Protein AF-A0A5B0RKU5-F1 (afdb_monomer_lite)

Structure (mmCIF, N/CA/C/O backbone):
data_AF-A0A5B0RKU5-F1
#
_entry.id   AF-A0A5B0RKU5-F1
#
loop_
_atom_site.group_PDB
_at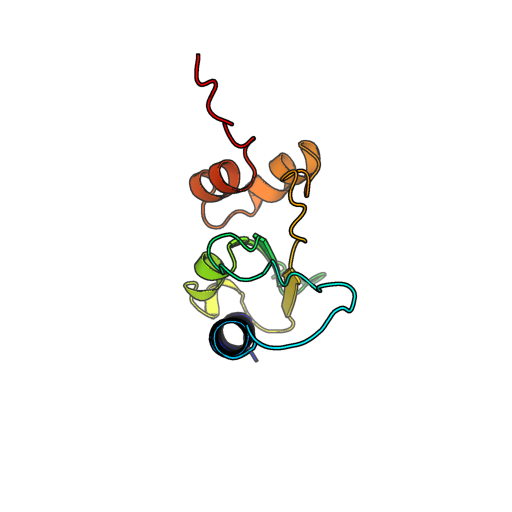om_site.id
_atom_site.type_symbol
_atom_site.label_atom_id
_atom_site.label_alt_id
_atom_site.label_comp_id
_atom_site.label_asym_id
_atom_site.label_entity_id
_atom_site.label_seq_id
_atom_site.pdbx_PDB_ins_code
_atom_site.Cartn_x
_atom_site.Cartn_y
_atom_site.Cartn_z
_atom_site.occupancy
_atom_site.B_iso_or_equiv
_atom_site.auth_seq_id
_atom_site.auth_comp_id
_atom_site.auth_asym_id
_atom_site.auth_atom_id
_atom_site.pdbx_PDB_model_num
ATOM 1 N N . MET A 1 1 ? -16.083 -1.895 0.431 1.00 61.09 1 MET A N 1
ATOM 2 C CA . MET A 1 1 ? -14.967 -2.397 -0.391 1.00 61.09 1 MET A CA 1
ATOM 3 C C . MET A 1 1 ? -13.711 -2.310 0.459 1.00 61.09 1 MET A C 1
ATOM 5 O O . MET A 1 1 ? -13.495 -1.265 1.067 1.00 61.09 1 MET A O 1
ATOM 9 N N . THR A 1 2 ? -12.983 -3.412 0.623 1.00 78.81 2 THR A N 1
ATOM 10 C CA . THR A 1 2 ? -11.725 -3.457 1.388 1.00 78.81 2 THR A CA 1
ATOM 11 C C . THR A 1 2 ? -10.552 -3.085 0.478 1.00 78.81 2 THR A C 1
ATOM 13 O O . THR A 1 2 ? -10.704 -3.060 -0.744 1.00 78.81 2 THR A O 1
ATOM 16 N N . ILE A 1 3 ? -9.384 -2.785 1.060 1.00 83.50 3 ILE A N 1
ATOM 17 C CA . ILE A 1 3 ? -8.157 -2.556 0.278 1.00 83.50 3 ILE A CA 1
ATOM 18 C C . ILE A 1 3 ? -7.792 -3.805 -0.530 1.00 83.50 3 ILE A C 1
ATOM 20 O O . ILE A 1 3 ? -7.429 -3.678 -1.693 1.00 83.50 3 ILE A O 1
ATOM 24 N N . THR A 1 4 ? -7.953 -4.995 0.050 1.00 85.12 4 THR A N 1
ATOM 25 C CA . THR A 1 4 ? -7.666 -6.271 -0.618 1.00 85.12 4 THR A CA 1
ATOM 26 C C . THR A 1 4 ? -8.461 -6.434 -1.908 1.00 85.12 4 THR A C 1
ATOM 28 O O . THR A 1 4 ? -7.862 -6.643 -2.955 1.00 85.12 4 THR A O 1
ATOM 31 N N . THR A 1 5 ? -9.777 -6.199 -1.882 1.00 86.50 5 THR A N 1
ATOM 32 C CA . THR A 1 5 ? -10.615 -6.274 -3.090 1.00 86.50 5 THR A CA 1
ATOM 33 C C . THR A 1 5 ? -10.187 -5.267 -4.157 1.00 86.50 5 THR A C 1
ATOM 35 O O . THR A 1 5 ? -10.178 -5.594 -5.339 1.00 86.50 5 THR A O 1
ATOM 38 N N . ALA A 1 6 ? -9.826 -4.041 -3.765 1.00 86.38 6 ALA A N 1
ATOM 39 C CA . ALA A 1 6 ? -9.345 -3.044 -4.720 1.00 86.38 6 ALA A CA 1
ATOM 40 C C . ALA A 1 6 ? -8.008 -3.470 -5.353 1.00 86.38 6 ALA A C 1
ATOM 42 O O . ALA A 1 6 ? -7.824 -3.321 -6.558 1.00 86.38 6 ALA A O 1
ATOM 43 N N . ILE A 1 7 ? -7.096 -4.035 -4.557 1.00 87.06 7 ILE A N 1
ATOM 44 C CA . ILE A 1 7 ? -5.816 -4.557 -5.046 1.00 87.06 7 ILE A CA 1
ATOM 45 C C . ILE A 1 7 ? -6.035 -5.732 -6.002 1.00 87.06 7 ILE A C 1
ATOM 47 O O . ILE A 1 7 ? -5.453 -5.739 -7.080 1.00 87.06 7 ILE A O 1
ATOM 51 N N . GLU A 1 8 ? -6.892 -6.689 -5.656 1.00 88.50 8 GLU A N 1
ATOM 52 C CA . GLU A 1 8 ? -7.222 -7.832 -6.518 1.00 88.50 8 GLU A CA 1
ATOM 53 C C . GLU A 1 8 ? -7.775 -7.381 -7.875 1.00 88.50 8 GLU A C 1
ATOM 55 O O . GLU A 1 8 ? -7.355 -7.889 -8.913 1.00 88.50 8 GLU A O 1
ATOM 60 N N . GLN A 1 9 ? -8.661 -6.380 -7.884 1.00 88.75 9 GLN A N 1
ATOM 61 C CA . GLN A 1 9 ? -9.186 -5.796 -9.121 1.00 88.75 9 GLN A CA 1
ATOM 62 C C . GLN A 1 9 ? -8.080 -5.162 -9.970 1.00 88.75 9 GLN A C 1
ATOM 64 O O . GLN A 1 9 ? -8.040 -5.374 -11.179 1.00 88.75 9 GLN A O 1
ATOM 69 N N . ILE A 1 10 ? -7.162 -4.416 -9.349 1.00 87.62 10 ILE A N 1
ATOM 70 C CA . ILE A 1 10 ? -6.024 -3.810 -10.052 1.00 87.62 10 ILE A CA 1
ATOM 71 C C . ILE A 1 10 ? -5.096 -4.891 -10.619 1.00 87.62 10 ILE A C 1
ATOM 73 O O . ILE A 1 10 ? -4.667 -4.775 -11.762 1.00 87.62 10 ILE A O 1
ATOM 77 N N . ILE A 1 11 ? -4.816 -5.952 -9.857 1.00 85.88 11 ILE A N 1
ATOM 78 C CA . ILE A 1 11 ? -3.988 -7.076 -10.314 1.00 85.88 11 ILE A CA 1
ATOM 79 C C . ILE A 1 11 ? -4.628 -7.756 -11.528 1.00 85.88 11 ILE A C 1
ATOM 81 O O . ILE A 1 11 ? -3.936 -7.957 -12.522 1.00 85.88 11 ILE A O 1
ATOM 85 N N . SER A 1 12 ? -5.936 -8.033 -11.489 1.00 87.25 12 SER A N 1
ATOM 86 C CA . SER A 1 12 ? -6.671 -8.606 -12.629 1.00 87.25 12 SER A CA 1
ATOM 87 C C . SER A 1 12 ? -6.521 -7.743 -13.883 1.00 87.25 12 SER A C 1
ATOM 89 O O . SER A 1 12 ? -6.186 -8.247 -14.949 1.00 87.25 12 SER A O 1
ATOM 91 N N . ILE A 1 13 ? -6.682 -6.424 -13.742 1.00 86.38 13 ILE A N 1
ATOM 92 C CA . ILE A 1 13 ? -6.524 -5.472 -14.849 1.00 86.38 13 ILE A CA 1
ATOM 93 C C . ILE A 1 13 ? -5.084 -5.492 -15.392 1.00 86.38 13 ILE A C 1
ATOM 95 O O . ILE A 1 13 ? -4.875 -5.506 -16.602 1.00 86.38 13 ILE A O 1
ATOM 99 N N . ILE A 1 14 ? -4.070 -5.523 -14.519 1.00 83.56 14 ILE A N 1
ATOM 100 C CA . ILE A 1 14 ? -2.657 -5.606 -14.929 1.00 83.56 14 ILE A CA 1
ATOM 101 C C . ILE A 1 14 ? -2.380 -6.900 -15.714 1.00 83.56 14 ILE A C 1
ATOM 103 O O . ILE A 1 14 ? -1.613 -6.889 -16.680 1.00 83.56 14 ILE A O 1
ATOM 107 N N . GLU A 1 15 ? -2.975 -8.019 -15.305 1.00 82.69 15 GLU A N 1
ATOM 108 C CA . GLU A 1 15 ? -2.841 -9.305 -15.993 1.00 82.69 15 GLU A CA 1
ATOM 109 C C . GLU A 1 15 ? -3.517 -9.308 -17.370 1.00 82.69 15 GLU A C 1
ATOM 111 O O . GLU A 1 15 ? -2.939 -9.841 -18.320 1.00 82.69 15 GLU A O 1
ATOM 116 N N . GLU A 1 16 ? -4.682 -8.670 -17.496 1.00 81.31 16 GLU A N 1
ATOM 117 C CA . GLU A 1 16 ? -5.384 -8.468 -18.771 1.00 81.31 16 GLU A CA 1
ATOM 118 C C . GLU A 1 16 ? -4.533 -7.638 -19.748 1.00 81.31 16 GLU A C 1
ATOM 120 O O . GLU A 1 16 ? -4.258 -8.088 -20.862 1.00 81.31 16 GLU A O 1
ATOM 125 N N . PHE A 1 17 ? -3.994 -6.493 -19.310 1.00 75.94 17 PHE A N 1
ATOM 126 C CA . PHE A 1 17 ? -3.136 -5.650 -20.158 1.00 75.94 17 PHE A CA 1
ATOM 127 C C . PHE A 1 17 ? -1.854 -6.361 -20.621 1.00 75.94 17 PHE A C 1
ATOM 129 O O . PHE A 1 17 ? -1.418 -6.183 -21.757 1.00 75.94 17 PHE A O 1
ATOM 136 N N . LYS A 1 18 ? -1.262 -7.232 -19.789 1.00 71.44 18 LYS A N 1
ATOM 137 C CA . LYS A 1 18 ? -0.113 -8.062 -20.203 1.00 71.44 18 LYS A CA 1
ATOM 138 C C . LYS A 1 18 ? -0.441 -9.038 -21.334 1.00 71.44 18 LYS A C 1
ATOM 140 O O . LYS A 1 18 ? 0.477 -9.464 -22.039 1.00 71.44 18 LYS A O 1
ATOM 145 N N . GLN A 1 19 ? -1.692 -9.485 -21.450 1.00 63.34 19 GLN A N 1
ATOM 146 C CA . GLN A 1 19 ? -2.112 -10.376 -22.532 1.00 63.34 19 GLN A CA 1
ATOM 147 C C . GLN A 1 19 ? -2.326 -9.605 -23.834 1.00 63.34 19 GLN A C 1
ATOM 149 O O . GLN A 1 19 ? -1.936 -10.111 -24.882 1.00 63.34 19 GLN A O 1
ATOM 154 N N . GLU A 1 20 ? -2.869 -8.390 -23.770 1.00 61.19 20 GLU A N 1
ATOM 155 C CA . GLU A 1 20 ? -3.091 -7.537 -24.946 1.00 61.19 20 GLU A CA 1
ATOM 156 C C . GLU A 1 20 ? -1.776 -7.083 -25.600 1.00 61.19 20 GLU A C 1
ATOM 158 O O . GLU A 1 20 ? -1.643 -7.186 -26.820 1.00 61.19 20 GLU A O 1
ATOM 163 N N . ASP A 1 21 ? -0.759 -6.718 -24.806 1.00 59.81 21 ASP A N 1
ATOM 164 C CA . ASP A 1 21 ? 0.579 -6.340 -25.305 1.00 59.81 21 ASP A CA 1
ATOM 165 C C . ASP A 1 21 ? 1.296 -7.470 -26.073 1.00 59.81 21 ASP A C 1
ATOM 167 O O . ASP A 1 21 ? 2.199 -7.211 -26.865 1.00 59.81 21 ASP A O 1
ATOM 171 N N . LYS A 1 22 ? 0.910 -8.739 -25.867 1.00 54.88 22 LYS A N 1
ATOM 172 C CA . LYS A 1 22 ? 1.455 -9.879 -26.630 1.00 54.88 22 LYS A CA 1
ATOM 173 C C . LYS A 1 22 ? 0.796 -10.076 -27.994 1.00 54.88 22 LYS A C 1
ATOM 175 O O . LYS A 1 22 ? 1.319 -10.841 -28.800 1.00 54.88 22 LYS A O 1
ATOM 180 N N . VAL A 1 23 ? -0.366 -9.469 -28.229 1.00 53.44 23 VAL A N 1
ATOM 181 C CA . VAL A 1 23 ? -1.170 -9.666 -29.447 1.00 53.44 23 VAL A CA 1
ATOM 182 C C . VAL A 1 23 ? -1.000 -8.492 -30.422 1.00 53.44 23 VAL A C 1
ATOM 184 O O . VAL A 1 23 ? -1.213 -8.664 -31.616 1.00 53.44 23 VAL A O 1
ATOM 187 N N . SER A 1 24 ? -0.553 -7.327 -29.943 1.00 53.28 24 SER A N 1
ATOM 188 C CA . SER A 1 24 ? -0.421 -6.074 -30.701 1.00 53.28 24 SER A CA 1
ATOM 189 C C . SER A 1 24 ? 0.986 -5.786 -31.257 1.00 53.28 24 SER A C 1
ATOM 191 O O . SER A 1 24 ? 1.286 -4.647 -31.606 1.00 53.28 24 SER A O 1
ATOM 193 N N . GLU A 1 25 ? 1.872 -6.786 -31.384 1.00 53.03 25 GLU A N 1
ATOM 194 C CA . GLU A 1 25 ? 3.212 -6.584 -31.981 1.00 53.03 25 GLU A CA 1
ATOM 195 C C . GLU A 1 25 ? 3.185 -6.197 -33.481 1.00 53.03 25 GLU A C 1
ATOM 197 O O . GLU A 1 25 ? 4.234 -5.890 -34.053 1.00 53.03 25 GLU A O 1
ATOM 202 N N . GLU A 1 26 ? 2.010 -6.134 -34.112 1.00 51.28 26 GLU A N 1
ATOM 203 C CA . GLU A 1 26 ? 1.818 -5.632 -35.473 1.00 51.28 26 GLU A CA 1
ATOM 204 C C . GLU A 1 26 ? 1.009 -4.317 -35.452 1.00 51.28 26 GLU A C 1
ATOM 206 O O . GLU A 1 26 ? -0.173 -4.311 -35.127 1.00 51.28 26 GLU A O 1
ATOM 211 N N . GLU A 1 27 ? 1.679 -3.229 -35.854 1.00 49.91 27 GLU A N 1
ATOM 212 C CA . GLU A 1 27 ? 1.156 -1.890 -36.200 1.00 49.91 27 GLU A CA 1
ATOM 213 C C . GLU A 1 27 ? 0.994 -0.828 -35.080 1.00 49.91 27 GLU A C 1
ATOM 215 O O . GLU A 1 27 ? 0.024 -0.773 -34.336 1.00 49.91 27 GLU A O 1
ATOM 220 N N . ASP A 1 28 ? 1.958 0.106 -35.073 1.00 46.31 28 ASP A N 1
ATOM 221 C CA . ASP A 1 28 ? 1.782 1.556 -35.310 1.00 46.31 28 ASP A CA 1
ATOM 222 C C . ASP A 1 28 ? 2.514 2.492 -34.324 1.00 46.31 28 ASP A C 1
ATOM 224 O O . ASP A 1 28 ? 2.669 2.260 -33.124 1.00 46.31 28 ASP A O 1
ATOM 228 N N . SER A 1 29 ? 3.062 3.550 -34.913 1.00 56.53 29 SER A N 1
ATOM 229 C CA . SER A 1 29 ? 3.953 4.553 -34.349 1.00 56.53 29 SER A CA 1
ATOM 230 C C . SER A 1 29 ? 3.187 5.717 -33.717 1.00 56.53 29 SER A C 1
ATOM 232 O O . SER A 1 29 ? 3.027 6.762 -34.335 1.00 56.53 29 SER A O 1
ATOM 234 N N . GLU A 1 30 ? 2.799 5.581 -32.454 1.00 53.59 30 GLU A N 1
ATOM 235 C CA . GLU A 1 30 ? 2.469 6.708 -31.569 1.00 53.59 30 GLU A CA 1
ATOM 236 C C . GLU A 1 30 ? 3.196 6.520 -30.227 1.00 53.59 30 GLU A C 1
ATOM 238 O O . GLU A 1 30 ? 3.612 5.406 -29.903 1.00 53.59 30 GLU A O 1
ATOM 243 N N . GLU A 1 31 ? 3.459 7.608 -29.489 1.00 52.59 31 GLU A N 1
ATOM 244 C CA . GLU A 1 31 ? 4.265 7.616 -28.256 1.00 52.59 31 GLU A CA 1
ATOM 245 C C . GLU A 1 31 ? 3.922 6.429 -27.343 1.00 52.59 31 GLU A C 1
ATOM 247 O O . GLU A 1 31 ? 2.882 6.399 -26.688 1.00 52.59 31 GLU A O 1
ATOM 252 N N . ARG A 1 32 ? 4.802 5.418 -27.333 1.00 51.47 32 ARG A N 1
ATOM 253 C CA . ARG A 1 32 ? 4.543 4.125 -26.697 1.00 51.47 32 ARG A CA 1
ATOM 254 C C . ARG A 1 32 ? 4.389 4.342 -25.194 1.00 51.47 32 ARG A C 1
ATOM 256 O O . ARG A 1 32 ? 5.387 4.477 -24.481 1.00 51.47 32 ARG A O 1
ATOM 263 N N . TYR A 1 33 ? 3.150 4.385 -24.704 1.00 53.97 33 TYR A N 1
ATOM 264 C CA . TYR A 1 33 ? 2.866 4.309 -23.277 1.00 53.97 33 TYR A CA 1
ATOM 265 C C . TYR A 1 33 ? 3.395 2.964 -22.785 1.00 53.97 33 TYR A C 1
ATOM 267 O O . TYR A 1 33 ? 2.771 1.923 -22.960 1.00 53.97 33 TYR A O 1
ATOM 275 N N . THR A 1 34 ? 4.593 2.961 -22.205 1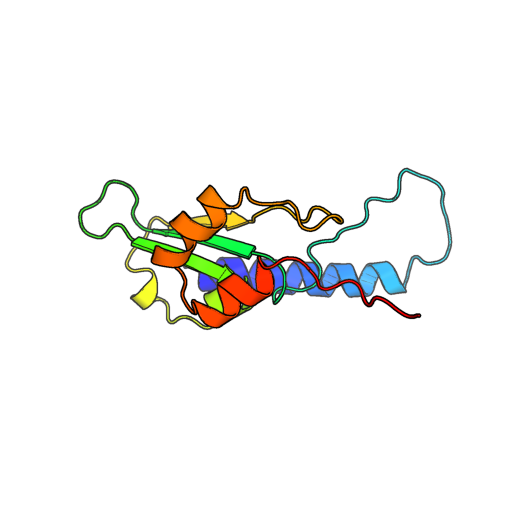.00 60.16 34 THR A N 1
ATOM 276 C CA . THR A 1 34 ? 5.089 1.774 -21.518 1.00 60.16 34 THR A CA 1
ATOM 277 C C . THR A 1 34 ? 4.366 1.716 -20.185 1.00 60.16 34 THR A C 1
ATOM 279 O O . THR A 1 34 ? 4.739 2.453 -19.268 1.00 60.16 34 THR A O 1
ATOM 282 N N . ASN A 1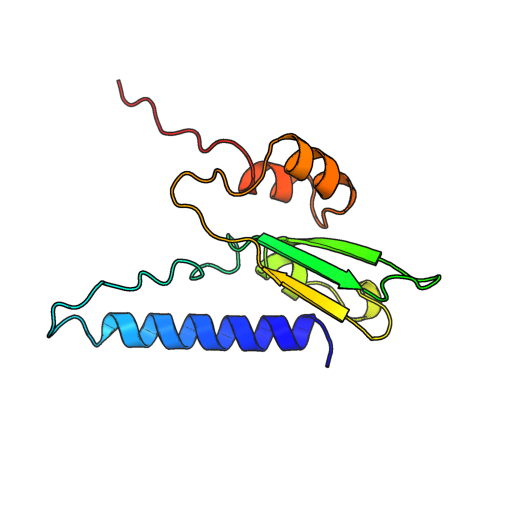 35 ? 3.335 0.879 -20.068 1.00 64.19 35 ASN A N 1
ATOM 283 C CA . ASN A 1 35 ? 2.796 0.538 -18.761 1.00 64.19 35 ASN A CA 1
ATOM 284 C C . ASN A 1 35 ? 3.902 -0.186 -17.987 1.00 64.19 35 ASN A C 1
ATOM 286 O O . ASN A 1 35 ? 4.336 -1.265 -18.382 1.00 64.19 35 ASN A O 1
ATOM 290 N N . ARG A 1 36 ? 4.419 0.433 -16.923 1.00 67.12 36 ARG A N 1
ATOM 291 C CA . ARG A 1 36 ? 5.498 -0.158 -16.112 1.00 67.12 36 ARG A CA 1
ATOM 292 C C . ARG A 1 36 ? 5.002 -0.758 -14.804 1.00 67.12 36 ARG A C 1
ATOM 294 O O . ARG A 1 36 ? 5.705 -1.545 -14.179 1.00 67.12 36 ARG A O 1
ATOM 301 N N . LEU A 1 37 ? 3.741 -0.502 -14.458 1.00 71.44 37 LEU A N 1
ATOM 302 C CA . LEU A 1 37 ? 3.045 -1.091 -13.315 1.00 71.44 37 LEU A CA 1
ATOM 303 C C . LEU A 1 37 ? 2.580 -2.513 -13.651 1.00 71.44 37 LEU A C 1
ATOM 305 O O . LEU A 1 37 ? 1.400 -2.838 -13.589 1.00 71.44 37 LEU A O 1
ATOM 309 N N . THR A 1 38 ? 3.520 -3.362 -14.053 1.00 76.62 38 THR A N 1
ATOM 310 C CA . THR A 1 38 ? 3.225 -4.703 -14.566 1.00 76.62 38 THR A CA 1
ATOM 311 C C . THR A 1 38 ? 3.470 -5.793 -13.534 1.00 76.62 38 THR A C 1
ATOM 313 O O . THR A 1 38 ? 2.859 -6.854 -13.614 1.00 76.62 38 THR A O 1
ATOM 316 N N . ASP A 1 39 ? 4.356 -5.578 -12.563 1.00 85.81 39 ASP A N 1
ATOM 317 C CA . ASP A 1 39 ? 4.655 -6.566 -11.528 1.00 85.81 39 ASP A CA 1
ATOM 318 C C . ASP A 1 39 ? 4.157 -6.082 -10.159 1.00 85.81 39 ASP A C 1
ATOM 320 O O . ASP A 1 39 ? 4.821 -5.253 -9.532 1.00 85.81 39 ASP A O 1
ATOM 324 N N . PRO A 1 40 ? 3.027 -6.611 -9.649 1.00 88.94 40 PRO A N 1
ATOM 325 C CA . PRO A 1 40 ? 2.519 -6.285 -8.316 1.00 88.94 40 PRO A CA 1
ATOM 326 C C . PRO A 1 40 ? 3.538 -6.474 -7.183 1.00 88.94 40 PRO A C 1
ATOM 328 O O . PRO A 1 40 ? 3.418 -5.827 -6.143 1.00 88.94 40 PRO A O 1
ATOM 331 N N . ALA A 1 41 ? 4.555 -7.325 -7.357 1.00 89.88 41 ALA A N 1
ATOM 332 C CA . ALA A 1 41 ? 5.630 -7.490 -6.379 1.00 89.88 41 ALA A CA 1
ATOM 333 C C . ALA A 1 41 ? 6.644 -6.330 -6.379 1.00 89.88 41 ALA A C 1
ATOM 335 O O . ALA A 1 41 ? 7.417 -6.201 -5.433 1.00 89.88 41 ALA A O 1
ATOM 336 N N . GLN A 1 42 ? 6.664 -5.503 -7.426 1.00 87.12 42 GLN A N 1
ATOM 337 C CA . GLN A 1 42 ? 7.534 -4.327 -7.557 1.00 87.12 42 GLN A CA 1
ATOM 338 C C . GLN A 1 42 ? 6.777 -3.003 -7.384 1.00 87.12 42 GLN A C 1
ATOM 340 O O . GLN A 1 42 ? 7.398 -1.979 -7.108 1.00 87.12 42 GLN A O 1
ATOM 345 N N . ILE A 1 43 ? 5.446 -3.008 -7.505 1.00 89.00 43 ILE A N 1
ATOM 346 C CA . ILE A 1 43 ? 4.624 -1.805 -7.332 1.00 89.00 43 ILE A CA 1
ATOM 347 C C . ILE A 1 43 ? 4.528 -1.457 -5.848 1.00 89.00 43 ILE A C 1
ATOM 349 O O . ILE A 1 43 ? 3.831 -2.131 -5.089 1.00 89.00 43 ILE A O 1
ATOM 353 N N . LEU A 1 44 ? 5.196 -0.386 -5.428 1.00 91.81 44 LEU A N 1
ATOM 354 C CA . LEU A 1 44 ? 5.138 0.096 -4.051 1.00 91.81 44 LEU A CA 1
ATOM 355 C C . LEU A 1 44 ? 3.831 0.840 -3.775 1.00 91.81 44 LEU A C 1
ATOM 357 O O . LEU A 1 44 ? 3.356 1.630 -4.589 1.00 91.81 44 LEU A O 1
ATOM 361 N N . CYS A 1 45 ? 3.260 0.602 -2.601 1.00 94.12 45 CYS A N 1
ATOM 362 C CA . CYS A 1 45 ? 1.962 1.118 -2.202 1.00 94.12 45 CYS A CA 1
ATOM 363 C C . CYS A 1 45 ? 1.957 1.609 -0.749 1.00 94.12 45 CYS A C 1
ATOM 365 O O . CYS A 1 45 ? 2.684 1.099 0.107 1.00 94.12 45 CYS A O 1
ATOM 367 N N . ILE A 1 46 ? 1.066 2.562 -0.467 1.00 96.12 46 ILE A N 1
ATOM 368 C CA . ILE A 1 46 ? 0.703 3.007 0.881 1.00 96.12 46 ILE A CA 1
ATOM 369 C C . ILE A 1 46 ? -0.799 2.808 1.067 1.00 96.12 46 ILE A C 1
ATOM 371 O O . ILE A 1 46 ? -1.615 3.408 0.368 1.00 96.12 46 ILE A O 1
ATOM 375 N N . ALA A 1 47 ? -1.165 1.990 2.042 1.00 97.25 47 ALA A N 1
ATOM 376 C CA . ALA A 1 47 ? -2.523 1.858 2.540 1.00 97.25 47 ALA A CA 1
ATOM 377 C C . ALA A 1 47 ? -2.734 2.849 3.691 1.00 97.25 47 ALA A C 1
ATOM 379 O O . ALA A 1 47 ? -2.182 2.679 4.777 1.00 97.25 47 ALA A O 1
ATOM 380 N N . ALA A 1 48 ? -3.539 3.882 3.454 1.00 97.38 48 ALA A N 1
ATOM 381 C CA . ALA A 1 48 ? -3.928 4.875 4.447 1.00 97.38 48 ALA A CA 1
ATOM 382 C C . ALA A 1 48 ? -5.333 4.553 4.969 1.00 97.38 48 ALA A C 1
ATOM 384 O O . ALA A 1 48 ? -6.331 4.692 4.256 1.00 97.38 48 ALA A O 1
ATOM 385 N N . CYS A 1 49 ? -5.418 4.106 6.217 1.00 96.69 49 CYS A N 1
ATOM 386 C CA . CYS A 1 49 ? -6.645 3.594 6.809 1.00 96.69 49 CYS A CA 1
ATOM 387 C C . CYS A 1 49 ? -7.145 4.550 7.882 1.00 96.69 49 CYS A C 1
ATOM 389 O O . CYS A 1 49 ? -6.407 4.896 8.805 1.00 96.69 49 CYS A O 1
ATOM 391 N N . ARG A 1 50 ? -8.421 4.945 7.791 1.00 95.81 50 ARG A N 1
ATOM 392 C CA . ARG A 1 50 ? -9.110 5.720 8.834 1.00 95.81 50 ARG A CA 1
ATOM 393 C C . ARG A 1 50 ? -8.353 6.987 9.254 1.00 95.81 50 ARG A C 1
ATOM 395 O O . ARG A 1 50 ? -8.298 7.304 10.446 1.00 95.81 50 ARG A O 1
ATOM 402 N N . VAL A 1 51 ? -7.785 7.691 8.273 1.00 96.19 51 VAL A N 1
ATOM 403 C CA . VAL A 1 51 ? -6.981 8.901 8.485 1.00 96.19 51 VAL A CA 1
ATOM 404 C C . VAL A 1 51 ? -7.775 9.922 9.302 1.00 96.19 51 VAL A C 1
ATOM 406 O O . VAL A 1 51 ? -8.973 10.095 9.072 1.00 96.19 51 VAL A O 1
ATOM 409 N N . THR A 1 52 ? -7.129 10.579 10.265 1.00 95.88 52 THR A N 1
ATOM 410 C CA . THR A 1 52 ? -7.690 11.487 11.288 1.00 95.88 52 THR A CA 1
ATOM 411 C C . THR A 1 52 ? -8.574 10.841 12.365 1.00 95.88 52 THR A C 1
ATOM 413 O O . THR A 1 52 ? -9.170 11.545 13.182 1.00 95.88 52 THR A O 1
ATOM 416 N N . SER A 1 53 ? -8.661 9.508 12.423 1.00 96.00 53 SER A N 1
ATOM 417 C CA . SER A 1 53 ? -9.422 8.800 13.462 1.00 96.00 53 SER A CA 1
ATOM 418 C C . SER A 1 53 ? -8.533 8.220 14.571 1.00 96.00 53 SER A C 1
ATOM 420 O O . SER A 1 53 ? -7.321 8.104 14.436 1.00 96.00 53 SER A O 1
ATOM 422 N N . LYS A 1 54 ? -9.154 7.753 15.663 1.00 96.06 54 LYS A N 1
ATOM 423 C CA . LYS A 1 54 ? -8.449 7.054 16.757 1.00 96.06 54 LYS A CA 1
ATOM 424 C C . LYS A 1 54 ? -7.846 5.702 16.358 1.00 96.06 54 LYS A C 1
ATOM 426 O O . LYS A 1 54 ? -7.019 5.178 17.091 1.00 96.06 54 LYS A O 1
ATOM 431 N N . THR A 1 55 ? -8.310 5.120 15.255 1.00 95.38 55 THR A N 1
ATOM 432 C CA . THR A 1 55 ? -7.844 3.828 14.731 1.00 95.38 55 THR A CA 1
ATOM 433 C C . THR A 1 55 ? -7.080 4.017 13.422 1.00 95.38 55 THR A C 1
ATOM 435 O O . THR A 1 55 ? -7.102 3.126 12.577 1.00 95.38 55 THR A O 1
ATOM 438 N N . GLU A 1 56 ? -6.504 5.205 13.208 1.00 96.62 56 GLU A N 1
ATOM 439 C CA . GLU A 1 56 ? -5.679 5.500 12.039 1.00 96.62 56 GLU A CA 1
ATOM 440 C C . GLU A 1 56 ? -4.518 4.509 11.938 1.00 96.62 56 GLU A C 1
ATOM 442 O O . GLU A 1 56 ? -3.872 4.177 12.936 1.00 96.62 56 GLU A O 1
ATOM 447 N N . LYS A 1 57 ? -4.264 4.036 10.719 1.00 95.81 57 LYS A N 1
ATOM 448 C CA . LYS A 1 57 ? -3.152 3.138 10.427 1.00 95.81 57 LYS A CA 1
ATOM 449 C C . LYS A 1 57 ? -2.611 3.410 9.031 1.00 95.81 57 LYS A C 1
ATOM 451 O O . LYS A 1 57 ? -3.379 3.591 8.088 1.00 95.81 57 LYS A O 1
ATOM 456 N N . PHE A 1 58 ? -1.290 3.373 8.908 1.00 97.56 58 PHE A N 1
ATOM 457 C CA . PHE A 1 58 ? -0.601 3.333 7.627 1.00 97.56 58 PHE A CA 1
ATOM 458 C C . PHE A 1 58 ? 0.139 2.007 7.504 1.00 97.56 58 PHE A C 1
ATOM 460 O O . PHE A 1 58 ? 0.773 1.565 8.462 1.00 97.56 58 PHE A O 1
ATOM 467 N N . LEU A 1 59 ? 0.035 1.383 6.336 1.00 97.88 59 LEU A N 1
ATOM 468 C CA . LEU A 1 59 ? 0.763 0.170 5.979 1.00 97.88 59 LEU A CA 1
ATOM 469 C C . LEU A 1 59 ? 1.451 0.415 4.642 1.00 97.88 59 LEU A C 1
ATOM 471 O O . LEU A 1 59 ? 0.816 0.910 3.710 1.00 97.88 59 LEU A O 1
ATOM 475 N N . VAL A 1 60 ? 2.733 0.076 4.543 1.00 96.69 60 VAL A N 1
ATOM 476 C CA . VAL A 1 60 ? 3.487 0.202 3.289 1.00 96.69 60 VAL A CA 1
ATOM 477 C C . VAL A 1 60 ? 4.154 -1.100 2.888 1.00 96.69 60 VAL A C 1
ATOM 479 O O . VAL A 1 60 ? 4.536 -1.913 3.729 1.00 96.69 60 VAL A O 1
ATOM 482 N N . GLY A 1 61 ? 4.293 -1.292 1.586 1.00 95.06 61 GLY A N 1
ATOM 483 C CA . GLY A 1 61 ? 4.887 -2.485 0.999 1.00 95.06 61 GLY A CA 1
ATOM 484 C C . GLY A 1 61 ? 4.613 -2.539 -0.494 1.00 95.06 61 GLY A C 1
ATOM 485 O O . GLY A 1 61 ? 4.084 -1.591 -1.077 1.00 95.06 61 GLY A O 1
ATOM 486 N N . SER A 1 62 ? 4.958 -3.654 -1.116 1.00 93.81 62 SER A N 1
ATOM 487 C CA . SER A 1 62 ? 4.495 -3.961 -2.464 1.00 93.81 62 SER A CA 1
ATOM 488 C C . SER A 1 62 ? 2.984 -4.215 -2.486 1.00 93.81 62 SER A C 1
ATOM 490 O O . SER A 1 62 ? 2.376 -4.632 -1.494 1.00 93.81 62 SER A O 1
ATOM 492 N N . MET A 1 63 ? 2.368 -4.014 -3.646 1.00 93.50 63 MET A N 1
ATOM 493 C CA . MET A 1 63 ? 0.963 -4.337 -3.884 1.00 93.50 63 MET A CA 1
ATOM 494 C C . MET A 1 63 ? 0.672 -5.810 -3.560 1.00 93.50 63 MET A C 1
ATOM 496 O O . MET A 1 63 ? -0.323 -6.111 -2.903 1.00 93.50 63 MET A O 1
ATOM 500 N N . ALA A 1 64 ? 1.575 -6.720 -3.941 1.00 93.00 64 ALA A N 1
ATOM 501 C CA . ALA A 1 64 ? 1.457 -8.147 -3.647 1.00 93.00 64 ALA A CA 1
ATOM 502 C C . ALA A 1 64 ? 1.537 -8.482 -2.145 1.00 93.00 64 ALA A C 1
ATOM 504 O O . ALA A 1 64 ? 0.950 -9.471 -1.711 1.00 93.00 64 ALA A O 1
ATOM 505 N N . GLU A 1 65 ? 2.267 -7.704 -1.344 1.00 95.31 65 GLU A N 1
ATOM 506 C CA . GLU A 1 65 ? 2.298 -7.878 0.114 1.00 95.31 65 GLU A CA 1
ATOM 507 C C . GLU A 1 65 ? 1.001 -7.400 0.756 1.00 95.31 65 GLU A C 1
ATOM 509 O O . GLU A 1 65 ? 0.425 -8.122 1.565 1.00 95.31 65 GLU A O 1
ATOM 514 N N . LEU A 1 66 ? 0.503 -6.227 0.355 1.00 95.31 66 LEU A N 1
ATOM 515 C CA . LEU A 1 66 ? -0.766 -5.701 0.859 1.00 95.31 66 LEU A CA 1
ATOM 516 C C . LEU A 1 66 ? -1.957 -6.594 0.477 1.00 95.31 66 LEU A C 1
ATOM 518 O O . LEU A 1 66 ? -2.884 -6.728 1.270 1.00 95.31 66 LEU A O 1
ATOM 522 N N . ALA A 1 67 ? -1.923 -7.244 -0.691 1.00 93.56 67 ALA A N 1
ATOM 523 C CA . ALA A 1 67 ? -2.947 -8.204 -1.114 1.00 93.56 67 ALA A CA 1
ATOM 524 C C . ALA A 1 67 ? -3.067 -9.422 -0.181 1.00 93.56 67 ALA A C 1
ATOM 526 O O . ALA A 1 67 ? -4.136 -10.014 -0.083 1.00 93.56 67 ALA A O 1
ATOM 527 N N . LYS A 1 68 ? -1.973 -9.810 0.488 1.00 94.75 68 LYS A N 1
ATOM 528 C CA . LYS A 1 68 ? -1.914 -10.991 1.367 1.00 94.75 68 LYS A CA 1
ATOM 529 C C . LYS A 1 68 ? -2.348 -10.704 2.802 1.00 94.75 68 LYS A C 1
ATOM 531 O O . LYS A 1 68 ? -2.380 -11.628 3.609 1.00 94.75 68 LYS A O 1
ATOM 536 N N . LEU A 1 69 ? -2.597 -9.442 3.142 1.00 95.00 69 LEU A N 1
ATOM 537 C CA . LEU A 1 69 ? -3.047 -9.069 4.475 1.00 95.00 69 LEU A CA 1
ATOM 538 C C . LEU A 1 69 ? -4.527 -9.392 4.656 1.00 95.00 69 LEU A C 1
ATOM 540 O O . LEU A 1 69 ? -5.336 -9.197 3.751 1.00 95.00 69 LEU A O 1
ATOM 544 N N . GLU A 1 70 ? -4.884 -9.808 5.866 1.00 93.19 70 GLU A N 1
ATOM 545 C CA . GLU A 1 70 ? -6.282 -10.009 6.234 1.00 93.19 70 GLU A CA 1
ATOM 546 C C . GLU A 1 70 ? -7.022 -8.659 6.331 1.00 93.19 70 GLU A C 1
ATOM 548 O O . GLU A 1 70 ? -6.424 -7.650 6.723 1.00 93.19 70 GLU A O 1
ATOM 553 N N . PRO A 1 71 ? -8.328 -8.588 6.008 1.00 89.88 71 PRO A N 1
ATOM 554 C CA . PRO A 1 71 ? -9.102 -7.345 6.066 1.00 89.88 71 PRO A CA 1
ATOM 555 C C . PRO A 1 71 ? -9.020 -6.605 7.411 1.00 89.88 71 PRO A C 1
ATOM 557 O O . PRO A 1 71 ? -9.016 -5.372 7.444 1.00 89.88 71 PRO A O 1
ATOM 560 N N . GLU A 1 72 ? -8.925 -7.339 8.518 1.00 91.75 72 GLU A N 1
ATOM 561 C CA . GLU A 1 72 ? -8.827 -6.806 9.879 1.00 91.75 72 GLU A CA 1
ATOM 562 C C . GLU A 1 72 ? -7.538 -6.007 10.106 1.00 91.75 72 GLU A C 1
ATOM 564 O O . GLU A 1 72 ? -7.530 -5.074 10.915 1.00 91.75 72 GLU A O 1
ATOM 569 N N . GLU A 1 73 ? -6.471 -6.304 9.356 1.00 94.19 73 GLU A N 1
ATOM 570 C CA . GLU A 1 73 ? -5.202 -5.573 9.424 1.00 94.19 73 GLU A CA 1
ATOM 571 C C . GLU A 1 73 ? -5.372 -4.117 8.974 1.00 94.19 73 GLU A C 1
ATOM 573 O O . GLU A 1 73 ? -4.705 -3.226 9.507 1.00 94.19 73 GLU A O 1
ATOM 578 N N . PHE A 1 74 ? -6.315 -3.838 8.071 1.00 93.44 74 PHE A N 1
ATOM 579 C CA . PHE A 1 74 ? -6.655 -2.481 7.623 1.00 93.44 74 PHE A CA 1
ATOM 580 C C . PHE A 1 74 ? -7.660 -1.782 8.552 1.00 93.44 74 PHE A C 1
ATOM 582 O O . PHE A 1 74 ? -7.736 -0.554 8.591 1.00 93.44 74 PHE A O 1
ATOM 589 N N . GLY A 1 75 ? -8.398 -2.554 9.351 1.00 92.12 75 GLY A N 1
ATOM 590 C CA . GLY A 1 75 ? -9.484 -2.056 10.186 1.00 92.12 75 GLY A CA 1
ATOM 591 C C . GLY A 1 75 ? -10.758 -1.743 9.393 1.00 92.12 75 GLY A C 1
ATOM 592 O O . GLY A 1 75 ? -10.980 -2.217 8.280 1.00 92.12 75 GLY A O 1
ATOM 593 N N . GLY A 1 76 ? -11.658 -0.971 10.008 1.00 92.06 76 GLY A N 1
ATOM 594 C CA . GLY A 1 76 ? -12.897 -0.551 9.351 1.00 92.06 76 GLY A CA 1
ATOM 595 C C . GLY A 1 76 ? -12.663 0.553 8.308 1.00 92.06 76 GLY A C 1
ATOM 596 O O . GLY A 1 76 ? -11.691 1.288 8.421 1.00 92.06 76 GLY A O 1
ATOM 597 N N . PRO A 1 77 ? -13.583 0.763 7.350 1.00 92.06 77 PRO A N 1
ATOM 598 C CA . PRO A 1 77 ? -13.493 1.839 6.354 1.00 92.06 77 PRO A CA 1
ATOM 599 C C . PRO A 1 77 ? -13.619 3.242 6.980 1.00 92.06 77 PRO A C 1
ATOM 601 O O . PRO A 1 77 ? -14.228 3.406 8.038 1.00 92.06 77 PRO A O 1
ATOM 604 N N . LEU A 1 78 ? -13.141 4.322 6.354 1.00 93.44 78 LEU A N 1
ATOM 605 C CA . LEU A 1 78 ? -12.653 4.448 4.973 1.00 93.44 78 LEU A CA 1
ATOM 606 C C . LEU A 1 78 ? -11.152 4.171 4.815 1.00 93.44 78 LEU A C 1
ATOM 608 O O . LEU A 1 78 ? -10.370 4.374 5.744 1.00 93.44 78 LEU A O 1
ATOM 612 N N . HIS A 1 79 ? -10.775 3.761 3.605 1.00 94.81 79 HIS A N 1
ATOM 613 C CA . HIS A 1 79 ? -9.406 3.453 3.212 1.00 94.81 79 HIS A CA 1
ATOM 614 C C . HIS A 1 79 ? -9.040 4.173 1.911 1.00 94.81 79 HIS A C 1
ATOM 616 O O . HIS A 1 79 ? -9.889 4.303 1.028 1.00 94.81 79 HIS A O 1
ATOM 622 N N . SER A 1 80 ? -7.773 4.556 1.780 1.00 94.81 80 SER A N 1
ATOM 623 C CA . SER A 1 80 ? -7.172 5.043 0.539 1.00 94.81 80 SER A CA 1
ATOM 624 C C . SER A 1 80 ? -5.937 4.206 0.211 1.00 94.81 80 SER A C 1
ATOM 626 O O . SER A 1 80 ? -5.149 3.897 1.104 1.00 94.81 80 SER A O 1
ATOM 628 N N . LEU A 1 81 ? -5.759 3.859 -1.063 1.00 94.94 81 LEU A N 1
ATOM 629 C CA . LEU A 1 81 ? -4.553 3.208 -1.571 1.00 94.94 81 LEU A CA 1
ATOM 630 C C . LEU A 1 81 ? -3.786 4.209 -2.436 1.00 94.94 81 LEU A C 1
ATOM 632 O O . LEU A 1 81 ? -4.345 4.777 -3.371 1.00 94.94 81 LEU A O 1
ATOM 636 N N . ILE A 1 82 ? -2.519 4.428 -2.111 1.00 94.06 82 ILE A N 1
ATOM 637 C CA . ILE A 1 82 ? -1.611 5.292 -2.861 1.00 94.06 82 ILE A CA 1
ATOM 638 C C . ILE A 1 82 ? -0.618 4.378 -3.563 1.00 94.06 82 ILE A C 1
ATOM 640 O O . ILE A 1 82 ? 0.090 3.626 -2.897 1.00 94.06 82 ILE A O 1
ATOM 644 N N . ILE A 1 83 ? -0.564 4.444 -4.889 1.00 90.94 83 ILE A N 1
ATOM 645 C CA . ILE A 1 83 ? 0.426 3.729 -5.695 1.00 90.94 83 ILE A CA 1
ATOM 646 C C . ILE A 1 83 ? 1.592 4.684 -5.923 1.00 90.94 83 ILE A C 1
ATOM 648 O O . ILE A 1 83 ? 1.404 5.787 -6.439 1.00 90.94 83 ILE A O 1
ATOM 652 N N . LEU A 1 84 ? 2.786 4.282 -5.503 1.00 87.19 84 LEU A N 1
ATOM 653 C CA . LEU A 1 84 ? 4.002 5.053 -5.727 1.00 87.19 84 LEU A CA 1
ATOM 654 C C . LEU A 1 84 ? 4.465 4.778 -7.162 1.00 87.19 84 LEU A C 1
ATOM 656 O O . LEU A 1 84 ? 4.445 3.632 -7.611 1.00 87.19 84 LEU A O 1
ATOM 660 N N . GLY A 1 85 ? 4.798 5.839 -7.900 1.00 71.12 85 GLY A N 1
ATOM 661 C CA . GLY A 1 85 ? 5.151 5.740 -9.318 1.00 71.12 85 GLY A CA 1
ATOM 662 C C . GLY A 1 85 ? 6.358 4.835 -9.575 1.00 71.12 85 GLY A C 1
ATOM 663 O O . GLY A 1 85 ? 7.127 4.542 -8.661 1.00 71.12 85 GLY A O 1
ATOM 664 N N . ASP A 1 86 ? 6.520 4.416 -10.832 1.00 67.62 86 ASP A N 1
ATOM 665 C CA . ASP A 1 86 ? 7.661 3.623 -11.296 1.00 67.62 86 ASP A CA 1
ATOM 666 C C . ASP A 1 86 ? 8.597 4.457 -12.197 1.00 67.62 86 ASP A C 1
ATOM 668 O O . ASP A 1 86 ? 8.457 4.511 -13.421 1.00 67.62 86 ASP A O 1
ATOM 672 N N . ASP A 1 87 ? 9.540 5.174 -11.582 1.00 63.59 87 ASP A N 1
ATOM 673 C CA . ASP A 1 87 ? 10.685 5.799 -12.247 1.00 63.59 87 ASP A CA 1
ATOM 674 C C . ASP A 1 87 ? 11.705 4.714 -12.650 1.00 63.59 87 ASP A C 1
ATOM 676 O O . ASP A 1 87 ? 12.211 3.985 -11.790 1.00 63.59 87 ASP A O 1
ATOM 680 N N . PRO A 1 88 ? 12.087 4.636 -13.937 1.00 53.53 88 PRO A N 1
ATOM 681 C CA . PRO A 1 88 ? 13.066 3.674 -14.458 1.00 53.53 88 PRO A CA 1
ATOM 682 C C . PRO A 1 88 ? 14.469 3.825 -13.850 1.00 53.53 88 PRO A C 1
ATOM 684 O O . PRO A 1 88 ? 15.283 2.907 -13.927 1.00 53.53 88 PRO A O 1
ATOM 687 N N . SER A 1 89 ? 14.774 4.970 -13.239 1.00 54.34 89 SER A N 1
ATOM 688 C CA . SER A 1 89 ? 15.997 5.201 -12.469 1.00 54.34 89 SER A CA 1
ATOM 689 C C . SER A 1 89 ? 15.903 4.710 -11.018 1.00 54.34 89 SER A C 1
ATOM 691 O O . SER A 1 89 ? 16.877 4.831 -10.271 1.00 54.34 89 SER A O 1
ATOM 693 N N . LYS A 1 90 ? 14.748 4.150 -10.616 1.00 55.28 90 LYS A N 1
ATOM 694 C CA . LYS A 1 90 ? 14.398 3.697 -9.258 1.00 55.28 90 LYS A CA 1
ATOM 695 C C . LYS A 1 90 ? 14.580 4.771 -8.180 1.00 55.28 90 LYS A C 1
ATOM 697 O O . LYS A 1 90 ? 14.771 4.461 -7.007 1.00 55.28 90 LYS A O 1
ATOM 702 N N . LYS A 1 91 ? 14.490 6.047 -8.566 1.00 58.66 91 LYS A N 1
ATOM 703 C CA . LYS A 1 91 ? 14.556 7.217 -7.676 1.00 58.66 91 LYS A CA 1
ATOM 704 C C . LYS A 1 91 ? 13.167 7.743 -7.301 1.00 58.66 91 LYS A C 1
ATOM 706 O O . LYS A 1 91 ? 12.962 8.947 -7.222 1.00 58.66 91 LYS A O 1
ATOM 711 N N . ASN A 1 92 ? 12.207 6.851 -7.069 1.00 64.88 92 ASN A N 1
ATOM 712 C CA . ASN A 1 92 ? 10.824 7.259 -6.793 1.00 64.88 92 ASN A CA 1
ATOM 713 C C . ASN A 1 92 ? 10.636 7.940 -5.442 1.00 64.88 92 ASN A C 1
ATOM 715 O O . ASN A 1 92 ? 9.689 8.697 -5.264 1.00 64.88 92 ASN A O 1
ATOM 719 N N . LEU A 1 93 ? 11.522 7.653 -4.491 1.00 80.25 93 LEU A N 1
ATOM 720 C CA . LEU A 1 93 ? 11.434 8.157 -3.133 1.00 80.25 93 LEU A CA 1
ATOM 721 C C . LEU A 1 93 ? 12.774 8.747 -2.723 1.00 80.25 93 LEU A C 1
ATOM 723 O O . LEU A 1 93 ? 13.836 8.155 -2.942 1.00 80.25 93 LEU A O 1
ATOM 727 N N . ASN A 1 94 ? 12.721 9.910 -2.089 1.00 86.50 94 ASN A N 1
ATOM 728 C CA . ASN A 1 94 ?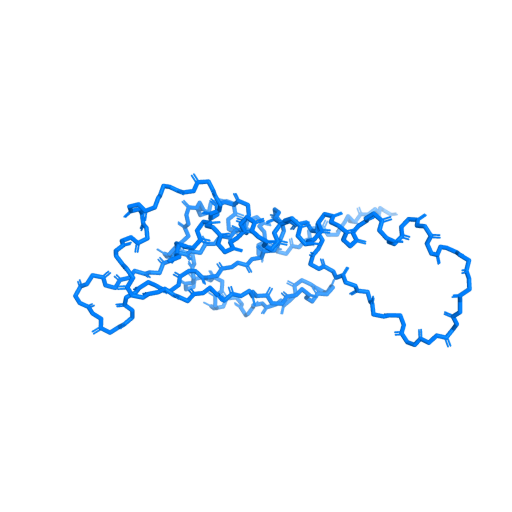 13.865 10.471 -1.393 1.00 86.50 94 ASN A CA 1
ATOM 729 C C . ASN A 1 94 ? 14.300 9.491 -0.281 1.00 86.50 94 ASN A C 1
ATOM 731 O O . ASN A 1 94 ? 13.435 8.920 0.386 1.00 86.50 94 ASN A O 1
ATOM 735 N N . PRO A 1 95 ? 15.609 9.307 -0.019 1.00 88.56 95 PRO A N 1
ATOM 736 C CA . PRO A 1 95 ? 16.091 8.531 1.126 1.00 88.56 95 PRO A CA 1
ATOM 737 C C . PRO A 1 95 ? 15.360 8.807 2.450 1.00 88.56 95 PRO A C 1
ATOM 739 O O . PRO A 1 95 ? 15.093 7.872 3.201 1.00 88.56 95 PRO A O 1
ATOM 742 N N . VAL A 1 96 ? 14.971 10.061 2.707 1.00 91.56 96 VAL A N 1
ATOM 743 C CA . VAL A 1 96 ? 14.201 10.437 3.905 1.00 91.56 96 VAL A CA 1
ATOM 744 C C . VAL A 1 96 ? 12.789 9.841 3.894 1.00 91.56 96 VAL A C 1
ATOM 746 O O . VAL A 1 96 ? 12.312 9.379 4.927 1.00 91.56 96 VAL A O 1
ATOM 749 N N . GLU A 1 97 ? 12.118 9.815 2.740 1.00 91.19 97 GLU A N 1
ATOM 750 C CA . GLU A 1 97 ? 10.797 9.191 2.598 1.00 91.19 97 GLU A CA 1
ATOM 751 C C . GLU A 1 97 ? 10.896 7.675 2.775 1.00 91.19 97 GLU A C 1
ATOM 753 O O . GLU A 1 97 ? 10.074 7.086 3.469 1.00 91.19 97 GLU A O 1
ATOM 758 N N . ILE A 1 98 ? 11.938 7.045 2.222 1.00 91.88 98 ILE A N 1
ATOM 759 C CA . ILE A 1 98 ? 12.202 5.608 2.393 1.00 91.88 98 ILE A CA 1
ATOM 760 C C . ILE A 1 98 ? 12.371 5.262 3.873 1.00 91.88 98 ILE A C 1
ATOM 762 O O . ILE A 1 98 ? 11.755 4.310 4.360 1.00 91.88 98 ILE A O 1
ATOM 766 N N . GLU A 1 99 ? 13.204 6.023 4.585 1.00 93.50 99 GLU A N 1
ATOM 767 C CA . GLU A 1 99 ? 13.462 5.817 6.009 1.00 93.50 99 GLU A CA 1
ATOM 768 C C . GLU A 1 99 ? 12.194 6.037 6.839 1.00 93.50 99 GLU A C 1
ATOM 770 O O . GLU A 1 99 ? 11.838 5.180 7.649 1.00 93.50 99 GLU A O 1
ATOM 775 N N . PHE A 1 100 ? 11.463 7.126 6.591 1.00 95.75 100 PHE A N 1
ATOM 776 C CA . PHE A 1 100 ? 10.219 7.428 7.297 1.00 95.75 100 PHE A CA 1
ATOM 777 C C . PHE A 1 100 ? 9.159 6.339 7.084 1.00 95.75 100 PHE A C 1
ATOM 779 O O . PHE A 1 100 ? 8.587 5.822 8.046 1.00 95.75 100 PHE A O 1
ATOM 786 N N . LEU A 1 101 ? 8.931 5.939 5.830 1.00 95.38 101 LEU A N 1
ATOM 787 C CA . LEU A 1 101 ? 7.940 4.924 5.473 1.00 95.38 101 LEU A CA 1
ATOM 788 C C . LEU A 1 101 ? 8.317 3.534 6.005 1.00 95.38 101 LEU A C 1
ATOM 790 O O . LEU A 1 101 ? 7.425 2.750 6.322 1.00 95.38 101 LEU A O 1
ATOM 794 N N . SER A 1 102 ? 9.605 3.243 6.224 1.00 95.44 102 SER A N 1
ATOM 795 C CA . SER A 1 102 ? 10.043 1.967 6.813 1.00 95.44 102 SER A CA 1
ATOM 796 C C . SER A 1 102 ? 9.449 1.694 8.205 1.00 95.44 102 SER A C 1
ATOM 798 O O . SER A 1 102 ? 9.332 0.537 8.616 1.00 95.44 102 SER A O 1
ATOM 800 N N . GLY A 1 103 ? 9.029 2.739 8.931 1.00 97.19 103 GLY A N 1
ATOM 801 C CA . GLY A 1 103 ? 8.318 2.615 10.206 1.00 97.19 103 GLY A CA 1
ATOM 802 C C . GLY A 1 103 ? 6.933 1.970 10.087 1.00 97.19 103 GLY A C 1
ATOM 803 O O . GLY A 1 103 ? 6.442 1.412 11.065 1.00 97.19 103 GLY A O 1
ATOM 804 N N . PHE A 1 104 ? 6.345 1.998 8.891 1.00 97.62 104 PHE A N 1
ATOM 805 C CA . PHE A 1 104 ? 5.002 1.504 8.576 1.00 97.62 104 PHE A CA 1
ATOM 806 C C . PHE A 1 104 ? 5.029 0.256 7.681 1.00 97.62 104 PHE A C 1
ATOM 808 O O . PHE A 1 104 ? 3.984 -0.192 7.207 1.00 97.62 104 PHE A O 1
ATOM 815 N N . ALA A 1 105 ? 6.221 -0.275 7.388 1.00 97.19 105 ALA A N 1
ATOM 816 C CA . ALA A 1 105 ? 6.384 -1.373 6.448 1.00 97.19 105 ALA A CA 1
ATOM 817 C C . ALA A 1 105 ? 5.819 -2.683 7.000 1.00 97.19 105 ALA A C 1
ATOM 819 O O . ALA A 1 105 ? 6.134 -3.070 8.127 1.00 97.19 105 ALA A O 1
ATOM 820 N N . VAL A 1 106 ? 5.039 -3.381 6.170 1.00 97.06 106 VAL A N 1
ATOM 821 C CA . VAL A 1 106 ? 4.534 -4.734 6.455 1.00 97.06 106 VAL A CA 1
ATOM 822 C C . VAL A 1 106 ? 5.705 -5.698 6.651 1.00 97.06 106 VAL A C 1
ATOM 824 O O . VAL A 1 106 ? 5.753 -6.434 7.632 1.00 97.06 106 VAL A O 1
ATOM 827 N N . ASP A 1 107 ? 6.692 -5.627 5.756 1.00 97.06 107 ASP A N 1
ATOM 828 C CA . ASP A 1 107 ? 7.990 -6.282 5.891 1.00 97.06 107 ASP A CA 1
ATOM 829 C C . ASP A 1 107 ? 9.100 -5.249 5.648 1.00 97.06 107 ASP A C 1
ATOM 831 O O . ASP A 1 107 ? 9.310 -4.766 4.532 1.00 97.06 107 ASP A O 1
ATOM 835 N N . LYS A 1 108 ? 9.844 -4.914 6.710 1.00 95.44 108 LYS A N 1
ATOM 836 C CA . LYS A 1 108 ? 10.960 -3.958 6.641 1.00 95.44 108 LYS A CA 1
ATOM 837 C C . LYS A 1 108 ? 12.088 -4.428 5.725 1.00 95.44 108 LYS A C 1
ATOM 839 O O . LYS A 1 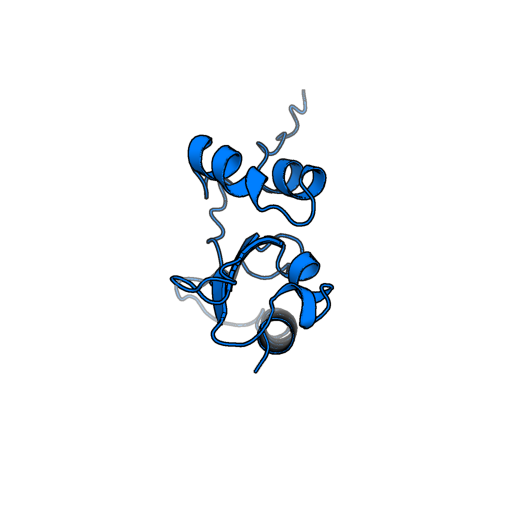108 ? 12.696 -3.610 5.040 1.00 95.44 108 LYS A O 1
ATOM 844 N N . GLN A 1 109 ? 12.406 -5.721 5.728 1.00 94.50 109 GLN A N 1
ATOM 845 C CA . GLN A 1 109 ? 13.491 -6.262 4.912 1.00 94.50 109 GLN A CA 1
ATOM 846 C C . GLN A 1 109 ? 13.114 -6.239 3.430 1.00 94.50 109 GLN A C 1
ATOM 848 O O . GLN A 1 109 ? 13.956 -5.920 2.587 1.00 94.50 109 GLN A O 1
ATOM 853 N N . SER A 1 110 ? 11.863 -6.568 3.116 1.00 93.31 110 SER A N 1
ATOM 854 C CA . SER A 1 110 ? 11.319 -6.445 1.765 1.00 93.31 110 SER A CA 1
ATOM 855 C C . SER A 1 110 ? 11.300 -4.986 1.304 1.00 93.31 110 SER A C 1
ATOM 857 O O . SER A 1 110 ? 11.840 -4.680 0.242 1.00 93.31 110 SER A O 1
ATOM 859 N N . TRP A 1 111 ? 10.824 -4.063 2.151 1.00 93.38 111 TRP A N 1
ATOM 860 C CA . TRP A 1 111 ? 10.807 -2.624 1.869 1.00 93.38 111 TRP A CA 1
ATOM 861 C C . TRP A 1 111 ? 12.182 -2.099 1.448 1.00 93.38 111 TRP A C 1
ATOM 863 O O . TRP A 1 111 ? 12.332 -1.602 0.336 1.00 93.38 111 TRP A O 1
ATOM 873 N N . PHE A 1 112 ? 13.218 -2.306 2.271 1.00 92.06 112 PHE A N 1
ATOM 874 C CA . PHE A 1 112 ? 14.572 -1.843 1.943 1.00 92.06 112 PHE A CA 1
ATOM 875 C C . PHE A 1 112 ? 15.177 -2.524 0.714 1.00 92.06 112 PHE A C 1
ATOM 877 O O . PHE A 1 112 ? 16.045 -1.946 0.063 1.00 92.06 112 PHE A O 1
ATOM 884 N N . ARG A 1 113 ? 14.748 -3.744 0.381 1.00 90.81 113 ARG A N 1
ATOM 885 C CA . ARG A 1 113 ? 15.175 -4.423 -0.848 1.00 90.81 113 ARG A CA 1
ATOM 886 C C . ARG A 1 113 ? 14.557 -3.773 -2.082 1.00 90.81 113 ARG A C 1
ATOM 888 O O . ARG A 1 113 ? 15.253 -3.605 -3.077 1.00 90.81 113 ARG A O 1
ATOM 895 N N . LEU A 1 114 ? 13.274 -3.424 -2.011 1.00 87.94 114 LEU A N 1
ATOM 896 C CA . LEU A 1 114 ? 12.527 -2.824 -3.116 1.00 87.94 114 LEU A CA 1
ATOM 897 C C . LEU A 1 114 ? 12.893 -1.349 -3.333 1.00 87.94 114 LEU A C 1
ATOM 899 O O . LEU A 1 114 ? 12.962 -0.899 -4.473 1.00 87.94 114 LEU A O 1
ATOM 903 N N . THR A 1 115 ? 13.174 -0.608 -2.259 1.00 88.31 115 THR A N 1
ATOM 904 C CA . THR A 1 115 ? 13.562 0.813 -2.317 1.00 88.31 115 THR A CA 1
ATOM 905 C C . THR A 1 115 ? 15.073 1.034 -2.332 1.00 88.31 115 THR A C 1
ATOM 907 O O . THR A 1 115 ? 15.537 2.167 -2.453 1.00 88.31 115 THR A O 1
ATOM 910 N N . GLY A 1 116 ? 15.859 -0.023 -2.129 1.00 81.62 116 GLY A N 1
ATOM 911 C CA . GLY A 1 116 ? 17.312 0.048 -2.098 1.00 81.62 116 GLY A CA 1
ATOM 912 C C . GLY A 1 116 ? 17.902 0.387 -3.470 1.00 81.62 116 GLY A C 1
ATOM 913 O O . GLY A 1 116 ? 17.290 0.107 -4.507 1.00 81.62 116 GLY A O 1
ATOM 914 N N . PRO A 1 117 ? 19.117 0.963 -3.514 1.00 70.25 117 PRO A N 1
ATOM 915 C CA . PRO A 1 117 ? 19.801 1.202 -4.775 1.00 70.25 117 PRO A CA 1
ATOM 916 C C . PRO A 1 117 ? 19.977 -0.130 -5.506 1.00 70.25 117 PRO A C 1
ATOM 918 O O . PRO A 1 117 ? 20.549 -1.080 -4.968 1.00 70.25 117 PRO A O 1
ATOM 921 N N . SER A 1 118 ? 19.491 -0.209 -6.746 1.00 60.84 118 SER A N 1
ATOM 922 C CA . SER A 1 118 ? 19.754 -1.383 -7.572 1.00 60.84 118 SER A CA 1
ATOM 923 C C . SER A 1 118 ? 21.246 -1.471 -7.823 1.00 60.84 118 SER A C 1
ATOM 925 O O . SER A 1 118 ? 21.840 -0.571 -8.414 1.00 60.84 118 SER A O 1
ATOM 927 N N . SER A 1 119 ? 21.856 -2.547 -7.335 1.00 50.66 119 SER A N 1
ATOM 928 C CA . SER A 1 119 ? 23.237 -2.885 -7.637 1.00 50.66 119 SER A CA 1
ATOM 929 C C . SER A 1 119 ? 23.313 -3.207 -9.128 1.00 50.66 119 SER A C 1
ATOM 931 O O . SER A 1 119 ? 23.144 -4.353 -9.534 1.00 50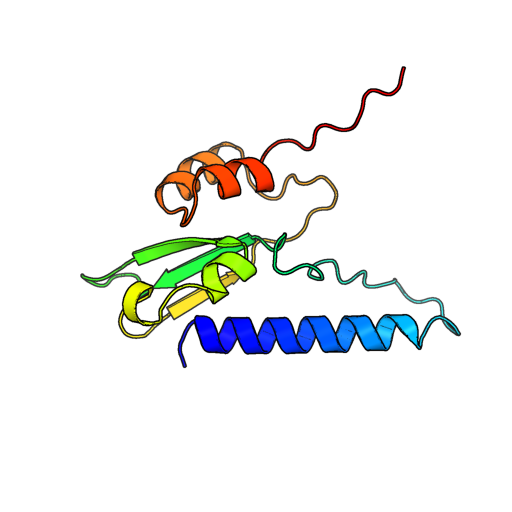.66 119 SER A O 1
ATOM 933 N N . ASN A 1 120 ? 23.493 -2.185 -9.964 1.00 43.66 120 ASN A N 1
ATOM 934 C CA . ASN A 1 120 ? 23.875 -2.408 -11.346 1.00 43.66 120 ASN A CA 1
ATOM 935 C C . ASN A 1 120 ? 25.203 -3.158 -11.304 1.00 43.66 120 ASN A C 1
ATOM 937 O O . ASN A 1 120 ? 26.152 -2.715 -10.651 1.00 43.66 120 ASN A O 1
ATOM 941 N N . GLN A 1 121 ? 25.230 -4.331 -11.930 1.00 43.25 121 GLN A N 1
ATOM 942 C CA . GLN A 1 121 ? 26.424 -5.145 -12.007 1.00 43.25 121 GLN A CA 1
ATOM 943 C C . GLN A 1 121 ? 27.555 -4.317 -12.620 1.00 43.25 121 GLN A C 1
ATOM 945 O O . GLN A 1 121 ? 27.483 -3.918 -13.780 1.00 43.25 121 GLN A O 1
ATOM 950 N N . LEU A 1 122 ? 28.608 -4.072 -11.836 1.00 42.72 122 LEU A N 1
ATOM 951 C CA . LEU A 1 122 ? 29.934 -3.833 -12.386 1.00 42.72 122 LEU A CA 1
ATOM 952 C C . LEU A 1 122 ? 30.380 -5.156 -13.018 1.00 42.72 122 LEU A C 1
ATOM 954 O O . LEU A 1 122 ? 30.990 -5.996 -12.359 1.00 42.72 122 LEU A O 1
ATOM 958 N N . THR A 1 123 ? 30.023 -5.373 -14.279 1.00 44.25 123 THR A N 1
ATOM 959 C CA . THR A 1 123 ? 30.769 -6.302 -15.126 1.00 44.25 123 THR A CA 1
ATOM 960 C C . THR A 1 123 ? 32.034 -5.586 -15.589 1.00 44.25 123 THR A C 1
ATOM 962 O O . THR A 1 123 ? 31.959 -4.443 -16.042 1.00 44.25 123 THR A O 1
ATOM 965 N N . SER A 1 124 ? 33.157 -6.266 -15.358 1.00 44.72 124 SER A N 1
ATOM 966 C CA . SER A 1 124 ? 34.557 -5.846 -15.496 1.00 44.72 124 SER A CA 1
ATOM 967 C C . SER A 1 124 ? 34.962 -5.227 -16.827 1.00 44.72 124 SER A C 1
ATOM 969 O O . SER A 1 124 ? 34.353 -5.573 -17.862 1.00 44.72 124 SER A O 1
#

Foldseek 3Di:
DFLLVVLVVVLVVLVVVVVVVVVPPDDDDDDDPPPPPNDQQLWKKWKFAPPPDPPTAIEIHGSVLVNPDDRPVRPDDDIDMDTQDDDVQLPSDDPVRLVVCCVRYPDNVSSCVSSPHPPPDPDD

InterPro domains:
  IPR004551 Diphthine synthase [PTHR10882] (1-108)
  IPR014776 Tetrapyrrole methylase, subdomain 2 [G3DSA:3.30.950.10] (1-117)

Sequence (124 aa):
MTITTAIEQIISIIEEFKQEDKVSEEEDSEERYTNRLTDPAQILCIAACRVTSKTEKFLVGSMAELAKLEPEEFGGPLHSLIILGDDPSKKNLNPVEIEFLSGFAVDKQSWFRLTGPSSNQLTS

pLDDT: mean 81.1, std 17.07, range [42.72, 97.88]

Radius of gyration: 16.8 Å; chains: 1; bounding box: 50×22×53 Å

Organism: NCBI:txid56615

Secondary structure (DSSP, 8-state):
--HHHHHHHHHHHHHHHHHHTTT--S---S------TT-TTT-EEEEEESTTSTT-EEEEEEHHHHHTS-HHHH-SSPEEEEEPP--TTS--S-HHHHHHHHTTBSSHHHHHHHHSPP------